Protein AF-A0A976CUI9-F1 (afdb_monomer_lite)

Sequence (75 aa):
MLQGTKGRYYIHATEDLTARVARHNTGMVHSTKRLGLPLVLVASREFPTIAEALTEERRLKRWKNPQKAMAYLQE

Secondary structure (DSSP, 8-state):
-EE-TTS-EE----S-HHHHHHHHHTS--HHHHTT-SSPEE------SSHHHHHHHHHHHHHT--HHHHHHHHH-

pLDDT: mean 94.38, std 3.08, range [76.62, 97.62]

Foldseek 3Di:
DKAAPQRDDDFDQDPDPPVVLVVLQVCPDPVSVVRHDDIDDQFADDDPDSVVSVVLSVVLVVVVDVVVNRVVRRD

Structure (mmCIF, N/CA/C/O backbone):
data_AF-A0A976CUI9-F1
#
_entry.id   AF-A0A976CUI9-F1
#
loop_
_atom_site.group_PDB
_atom_site.id
_atom_site.type_symbol
_atom_site.label_atom_id
_atom_site.label_alt_id
_atom_site.label_comp_id
_atom_site.label_asym_id
_atom_site.label_entity_id
_atom_site.label_seq_id
_atom_site.pdbx_PDB_ins_code
_atom_site.Cartn_x
_atom_site.Cartn_y
_atom_site.Cartn_z
_atom_site.occupancy
_atom_site.B_iso_or_equiv
_atom_site.auth_seq_id
_atom_site.auth_comp_id
_atom_site.auth_asym_id
_atom_site.auth_atom_id
_atom_site.pdbx_PDB_model_num
ATOM 1 N N . MET A 1 1 ? -3.356 -1.429 -0.871 1.00 95.31 1 MET A N 1
ATOM 2 C CA . MET A 1 1 ? -3.718 -1.588 0.554 1.00 95.31 1 MET A CA 1
ATOM 3 C C . MET A 1 1 ? -4.610 -2.804 0.698 1.00 95.31 1 MET A C 1
ATOM 5 O O . MET A 1 1 ? -5.609 -2.898 -0.004 1.0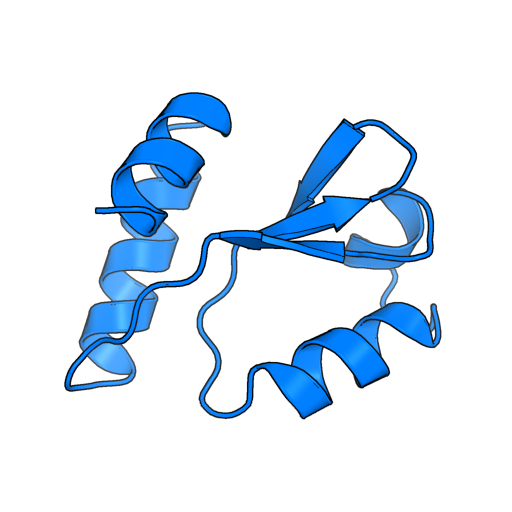0 95.31 1 MET A O 1
ATOM 9 N N . LEU A 1 2 ? -4.250 -3.719 1.595 1.00 95.75 2 LEU A N 1
ATOM 10 C CA . LEU A 1 2 ? -5.063 -4.888 1.923 1.00 95.75 2 LEU A CA 1
ATOM 11 C C . LEU A 1 2 ? -5.662 -4.743 3.320 1.00 95.75 2 LEU A C 1
ATOM 13 O O . LEU A 1 2 ? -4.998 -4.210 4.212 1.00 95.75 2 LEU A O 1
ATOM 17 N N . GLN A 1 3 ? -6.869 -5.255 3.520 1.00 96.38 3 GLN A N 1
ATOM 18 C CA . GLN A 1 3 ? -7.514 -5.350 4.825 1.00 96.38 3 GLN A CA 1
ATOM 19 C C . GLN A 1 3 ? -7.750 -6.819 5.166 1.00 96.38 3 GLN A C 1
ATOM 21 O O . GLN A 1 3 ? -8.218 -7.586 4.330 1.00 96.38 3 GLN A O 1
ATOM 26 N N . GLY A 1 4 ? -7.389 -7.214 6.385 1.00 95.31 4 GLY A N 1
ATOM 27 C CA . GLY A 1 4 ? -7.729 -8.532 6.914 1.00 95.31 4 GLY A CA 1
ATOM 28 C C . GLY A 1 4 ? -9.002 -8.512 7.750 1.00 95.31 4 GLY A C 1
ATOM 29 O O . GLY A 1 4 ? -9.474 -7.454 8.169 1.00 95.31 4 GLY A O 1
ATOM 30 N N . THR A 1 5 ? -9.520 -9.696 8.069 1.00 96.12 5 THR A N 1
ATOM 31 C CA . THR A 1 5 ? -10.781 -9.869 8.816 1.00 96.12 5 THR A CA 1
ATOM 32 C C . THR A 1 5 ? -10.761 -9.283 10.232 1.00 96.12 5 THR A C 1
ATOM 34 O O . THR A 1 5 ? -11.814 -9.033 10.806 1.00 96.12 5 THR A O 1
ATOM 37 N N . LYS A 1 6 ? -9.580 -8.983 10.795 1.00 94.00 6 LYS A N 1
ATOM 38 C CA . LYS A 1 6 ? -9.439 -8.299 12.097 1.00 94.00 6 LYS A CA 1
ATOM 39 C C . LYS A 1 6 ? -9.462 -6.767 11.997 1.00 94.00 6 LYS A C 1
ATOM 41 O O . LYS A 1 6 ? -9.024 -6.096 12.929 1.00 94.00 6 LYS A O 1
ATOM 46 N N . GLY A 1 7 ? -9.857 -6.203 10.854 1.00 92.25 7 GLY A N 1
ATOM 47 C CA . GLY A 1 7 ? -9.930 -4.752 10.634 1.00 92.25 7 GLY A CA 1
ATOM 48 C C . GLY A 1 7 ? -8.569 -4.050 10.549 1.00 92.25 7 GLY A C 1
ATOM 49 O O . GLY A 1 7 ? -8.495 -2.824 10.583 1.00 92.25 7 GLY A O 1
ATOM 50 N N . ARG A 1 8 ? -7.473 -4.812 10.443 1.00 93.06 8 ARG A N 1
ATOM 51 C CA . ARG A 1 8 ? -6.107 -4.286 10.324 1.00 93.06 8 ARG A CA 1
ATOM 52 C C . ARG A 1 8 ? -5.689 -4.194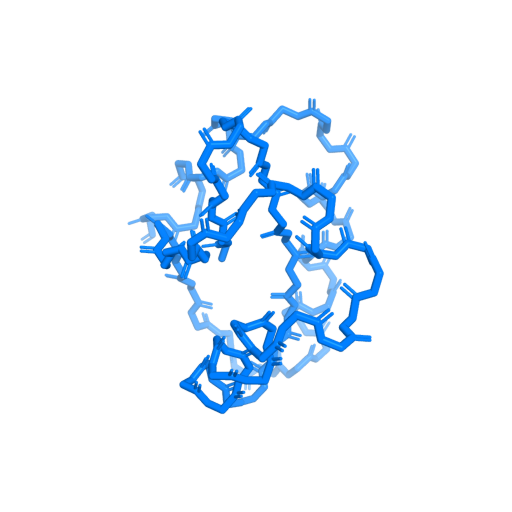 8.861 1.00 93.06 8 ARG A C 1
ATOM 54 O O . ARG A 1 8 ? -6.048 -5.046 8.051 1.00 93.06 8 ARG A O 1
ATOM 61 N N . TYR A 1 9 ? -4.853 -3.203 8.568 1.00 95.00 9 TYR A N 1
ATOM 62 C CA . TYR A 1 9 ? -4.438 -2.873 7.208 1.00 95.00 9 TYR A CA 1
ATOM 63 C C . TYR A 1 9 ? -2.973 -3.221 6.942 1.00 95.00 9 TYR A C 1
ATOM 65 O O . TYR A 1 9 ? -2.113 -3.113 7.821 1.00 95.00 9 TYR A O 1
ATOM 73 N N . TYR A 1 10 ? -2.694 -3.597 5.698 1.00 94.69 10 TYR A N 1
ATOM 74 C CA . TYR A 1 10 ? -1.363 -3.808 5.144 1.00 94.69 10 TYR A CA 1
ATOM 75 C C . TYR A 1 10 ? -1.154 -2.882 3.944 1.00 94.69 10 TYR A C 1
ATOM 77 O O . TYR A 1 10 ? -1.963 -2.842 3.015 1.00 94.69 10 TYR A O 1
ATOM 85 N N . ILE A 1 11 ? -0.059 -2.126 3.966 1.00 95.69 11 ILE A N 1
ATOM 86 C CA . ILE A 1 11 ? 0.313 -1.178 2.912 1.00 95.69 11 ILE A CA 1
ATOM 87 C C . ILE A 1 11 ? 1.675 -1.606 2.370 1.00 95.69 11 ILE A C 1
ATOM 89 O O . ILE A 1 11 ? 2.615 -1.767 3.155 1.00 95.69 11 ILE A O 1
ATOM 93 N N . HIS A 1 12 ? 1.758 -1.802 1.054 1.00 94.94 12 HIS A N 1
ATOM 94 C CA . HIS A 1 12 ? 2.984 -2.149 0.343 1.00 94.94 12 HIS A CA 1
ATOM 95 C C . HIS A 1 12 ? 2.898 -1.749 -1.134 1.00 94.94 12 HIS A C 1
ATOM 97 O O . HIS A 1 12 ? 1.803 -1.812 -1.700 1.00 94.94 12 HIS A O 1
ATOM 103 N N . ALA A 1 13 ? 4.027 -1.370 -1.734 1.00 96.56 13 ALA A N 1
ATOM 104 C CA . ALA A 1 13 ? 4.189 -1.237 -3.177 1.00 96.56 13 ALA A CA 1
ATOM 105 C C . ALA A 1 13 ? 4.519 -2.599 -3.812 1.00 96.56 13 ALA A C 1
ATOM 107 O O . ALA A 1 13 ? 5.207 -3.428 -3.219 1.00 96.56 13 ALA A O 1
ATOM 108 N N . THR A 1 14 ? 4.004 -2.863 -5.009 1.00 95.50 14 THR A N 1
ATOM 109 C CA . THR A 1 14 ? 4.224 -4.120 -5.737 1.00 95.50 14 THR A CA 1
ATOM 110 C C . THR A 1 14 ? 3.996 -3.876 -7.224 1.00 95.50 14 THR A C 1
ATOM 112 O O . THR A 1 14 ? 3.169 -3.039 -7.569 1.00 95.50 14 THR A O 1
ATOM 115 N N . GLU A 1 15 ? 4.706 -4.605 -8.081 1.00 94.88 15 GLU A N 1
ATOM 116 C CA . GLU A 1 15 ? 4.515 -4.547 -9.541 1.00 94.88 15 GLU A CA 1
ATOM 117 C C . GLU A 1 15 ? 3.335 -5.419 -9.990 1.00 94.88 15 GLU A C 1
ATOM 119 O O . GLU A 1 15 ? 2.623 -5.073 -10.922 1.00 94.88 15 GLU A O 1
ATOM 124 N N . ASP A 1 16 ? 3.080 -6.520 -9.274 1.00 94.75 16 ASP A N 1
ATOM 125 C CA . ASP A 1 16 ? 1.918 -7.383 -9.488 1.00 94.75 16 ASP A CA 1
ATOM 126 C C . ASP A 1 16 ? 1.060 -7.422 -8.219 1.00 94.75 16 ASP A C 1
ATOM 128 O O . ASP A 1 16 ? 1.463 -7.951 -7.172 1.00 94.75 16 ASP A O 1
ATOM 132 N N . LEU A 1 17 ? -0.121 -6.810 -8.300 1.00 92.88 17 LEU A N 1
ATOM 133 C CA . LEU A 1 17 ? -1.077 -6.736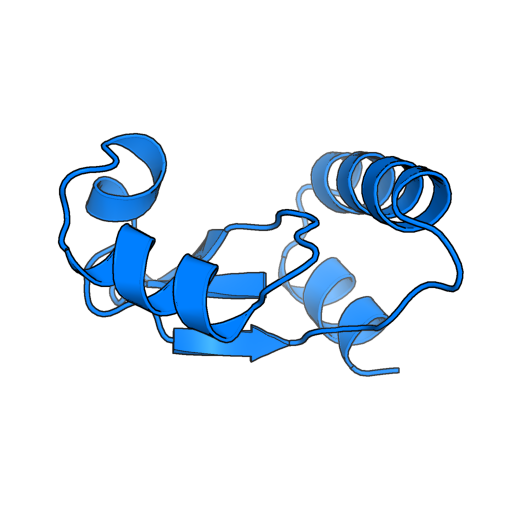 -7.199 1.00 92.88 17 LEU A CA 1
ATOM 134 C C . LEU A 1 17 ? -1.797 -8.071 -6.976 1.00 92.88 17 LEU A C 1
ATOM 136 O O . LEU A 1 17 ? -2.007 -8.477 -5.831 1.00 92.88 17 LEU A O 1
ATOM 140 N N . THR A 1 18 ? -2.129 -8.777 -8.053 1.00 92.88 18 THR A N 1
ATOM 141 C CA . THR A 1 18 ? -2.883 -10.033 -8.021 1.00 92.88 18 THR A CA 1
ATOM 142 C C . THR A 1 18 ? -2.045 -11.143 -7.399 1.00 92.88 18 THR A C 1
ATOM 144 O O . THR A 1 18 ? -2.476 -11.781 -6.431 1.00 92.88 18 THR A O 1
ATOM 147 N N . ALA A 1 19 ? -0.807 -11.321 -7.867 1.00 93.81 19 ALA A N 1
ATOM 148 C CA . ALA A 1 19 ? 0.125 -12.292 -7.302 1.00 93.81 19 ALA A CA 1
ATOM 149 C C . ALA A 1 19 ? 0.433 -11.987 -5.829 1.00 93.81 19 ALA A C 1
ATOM 151 O O . ALA A 1 19 ? 0.538 -12.898 -5.001 1.00 93.81 19 ALA A O 1
ATOM 152 N N . ARG A 1 20 ? 0.524 -10.699 -5.466 1.00 93.94 20 ARG A N 1
ATOM 153 C CA . ARG A 1 20 ? 0.731 -10.261 -4.080 1.00 93.94 20 ARG A CA 1
ATOM 154 C C . ARG A 1 20 ? -0.428 -10.675 -3.176 1.00 93.94 20 ARG A C 1
ATOM 156 O O . ARG A 1 20 ? -0.179 -11.241 -2.108 1.00 93.94 20 ARG A O 1
ATOM 163 N N . VAL A 1 21 ? -1.671 -10.414 -3.584 1.00 93.44 21 VAL A N 1
ATOM 164 C CA . VAL A 1 21 ? -2.873 -10.803 -2.827 1.00 93.44 21 VAL A CA 1
ATOM 165 C C . VAL A 1 21 ? -2.940 -12.320 -2.679 1.00 93.44 21 VAL A C 1
ATOM 167 O O . VAL A 1 21 ? -3.064 -12.813 -1.556 1.00 93.44 21 VAL A O 1
ATOM 170 N N . ALA A 1 22 ? -2.767 -13.060 -3.778 1.00 94.12 22 ALA A N 1
ATOM 171 C CA . ALA A 1 22 ? -2.774 -14.520 -3.773 1.00 94.12 22 ALA A CA 1
ATOM 172 C C . ALA A 1 22 ? -1.724 -15.082 -2.802 1.00 94.12 22 ALA A C 1
ATOM 174 O O . ALA A 1 22 ? -2.054 -15.865 -1.909 1.00 94.12 22 ALA A O 1
ATOM 175 N N . ARG A 1 23 ? -0.475 -14.602 -2.890 1.00 93.00 23 ARG A N 1
ATOM 176 C CA . ARG A 1 23 ? 0.616 -15.019 -2.000 1.00 93.00 23 ARG A CA 1
ATOM 177 C C . ARG A 1 23 ? 0.302 -14.747 -0.535 1.00 93.00 23 ARG A C 1
ATOM 179 O O . ARG A 1 23 ? 0.555 -15.612 0.299 1.00 93.00 23 ARG A O 1
ATOM 186 N N . HIS A 1 24 ? -0.222 -13.575 -0.187 1.00 94.25 24 HIS A N 1
ATOM 187 C CA . HIS A 1 24 ? -0.538 -13.288 1.212 1.00 94.25 24 HIS A CA 1
ATOM 188 C C . HIS A 1 24 ? -1.728 -14.101 1.735 1.00 94.25 24 HIS A C 1
ATOM 190 O O . HIS A 1 24 ? -1.723 -14.472 2.912 1.00 94.25 24 HIS A O 1
ATOM 196 N N . ASN A 1 25 ? -2.683 -14.442 0.867 1.00 93.38 25 ASN A N 1
ATOM 197 C CA . ASN A 1 25 ? -3.825 -15.291 1.203 1.00 93.38 25 ASN A CA 1
ATOM 198 C C . ASN A 1 25 ? -3.467 -16.765 1.421 1.00 93.38 25 ASN A C 1
ATOM 200 O O . ASN A 1 25 ? -4.216 -17.459 2.099 1.00 93.38 25 ASN A O 1
ATOM 204 N N . THR A 1 26 ? -2.285 -17.222 0.994 1.00 93.56 26 THR A N 1
ATOM 205 C CA . THR A 1 26 ? -1.764 -18.550 1.388 1.00 93.56 26 THR A CA 1
ATOM 206 C C . THR A 1 26 ? -1.511 -18.685 2.895 1.00 93.56 26 THR A C 1
ATOM 208 O O . THR A 1 26 ? -1.332 -19.787 3.403 1.00 93.56 26 THR A O 1
ATOM 211 N N . GLY A 1 27 ? -1.420 -17.568 3.627 1.00 90.38 27 GLY A N 1
ATOM 212 C CA . GLY A 1 27 ? -1.120 -17.568 5.058 1.00 90.38 27 GLY A CA 1
ATOM 213 C C . GLY A 1 27 ? 0.326 -17.917 5.422 1.00 90.38 27 GLY A C 1
ATOM 214 O O . GLY A 1 27 ? 0.641 -17.986 6.609 1.00 90.38 27 GLY A O 1
ATOM 215 N N . MET A 1 28 ? 1.223 -18.068 4.442 1.00 90.62 28 MET A N 1
ATOM 216 C CA . MET A 1 28 ? 2.647 -18.345 4.682 1.00 90.62 28 MET A CA 1
ATOM 217 C C . MET A 1 28 ? 3.425 -17.126 5.206 1.00 90.62 28 MET A C 1
ATOM 219 O O . MET A 1 28 ? 4.501 -17.264 5.782 1.00 90.62 28 MET A O 1
ATOM 223 N N . VAL A 1 29 ? 2.893 -15.912 5.032 1.00 90.38 29 VAL A N 1
ATOM 224 C CA . VAL A 1 29 ? 3.563 -14.672 5.448 1.00 90.38 29 VAL A CA 1
ATOM 225 C C . VAL A 1 29 ? 3.056 -14.228 6.820 1.00 90.38 29 VAL A C 1
ATOM 227 O O . VAL A 1 29 ? 1.925 -13.762 6.961 1.00 90.38 29 VAL A O 1
ATOM 230 N N . HIS A 1 30 ? 3.907 -14.326 7.846 1.00 88.00 30 HIS A N 1
ATOM 231 C CA . HIS A 1 30 ? 3.528 -14.070 9.243 1.00 88.00 30 HIS A CA 1
ATOM 232 C C . HIS A 1 30 ? 2.950 -12.660 9.475 1.00 88.00 30 HIS A C 1
ATOM 234 O O . HIS A 1 30 ? 1.950 -12.490 10.180 1.00 88.00 30 HIS A O 1
ATOM 240 N N . SER A 1 31 ? 3.548 -11.640 8.848 1.00 86.50 31 SER A N 1
ATOM 241 C CA . SER A 1 31 ? 3.155 -10.237 9.020 1.00 86.50 31 SER A CA 1
ATOM 242 C C . SER A 1 31 ? 1.736 -9.943 8.543 1.00 86.50 31 SER A C 1
ATOM 244 O O . SER A 1 31 ? 1.103 -9.059 9.121 1.00 86.50 31 SER A O 1
ATOM 246 N N . THR A 1 32 ? 1.239 -10.686 7.551 1.00 88.50 32 THR A N 1
ATOM 247 C CA . THR A 1 32 ? -0.114 -10.555 7.003 1.00 88.50 32 THR A CA 1
ATOM 248 C C . THR A 1 32 ? -1.079 -11.605 7.540 1.00 88.50 32 THR A C 1
ATOM 250 O O . THR A 1 32 ? -2.247 -11.294 7.736 1.00 88.50 32 THR A O 1
ATOM 253 N N . LYS A 1 33 ? -0.605 -12.806 7.901 1.00 90.62 33 LYS A N 1
ATOM 254 C CA . LYS A 1 33 ? -1.425 -13.842 8.556 1.00 90.62 33 LYS A CA 1
ATOM 255 C C . LYS A 1 33 ? -2.110 -13.307 9.817 1.00 90.62 33 LYS A C 1
ATOM 257 O O . LYS A 1 33 ? -3.292 -13.540 10.050 1.00 90.62 33 LYS A O 1
ATOM 262 N N . ARG A 1 34 ? -1.384 -12.526 10.623 1.00 92.25 34 ARG A N 1
ATOM 263 C CA . ARG A 1 34 ? -1.901 -11.933 11.870 1.00 92.25 34 ARG A CA 1
ATOM 264 C C . ARG A 1 34 ? -2.992 -10.866 11.674 1.00 92.25 34 ARG A C 1
ATOM 266 O O . ARG A 1 34 ? -3.601 -10.468 12.665 1.00 92.25 34 ARG A O 1
ATOM 273 N N . LEU A 1 35 ? -3.229 -10.387 10.447 1.00 92.19 35 LEU A N 1
ATOM 274 C CA . LEU A 1 35 ? -4.312 -9.438 10.134 1.00 92.19 35 LEU A CA 1
ATOM 275 C C . LEU A 1 35 ? -5.674 -10.140 10.014 1.00 92.19 35 LEU A C 1
ATOM 277 O O . LEU A 1 35 ? -6.695 -9.460 10.010 1.00 92.19 35 LEU A O 1
ATOM 281 N N . GLY A 1 36 ? -5.687 -11.476 9.981 1.00 93.38 36 GLY A N 1
ATOM 282 C CA . GLY A 1 36 ? -6.877 -12.266 9.689 1.00 93.38 36 GLY A CA 1
ATOM 283 C C . GLY A 1 36 ? -7.042 -12.451 8.184 1.00 93.38 36 GLY A C 1
ATOM 284 O O . GLY A 1 36 ? -7.006 -11.482 7.432 1.00 93.38 36 GLY A O 1
ATOM 285 N N . LEU A 1 37 ? -7.173 -13.704 7.757 1.00 92.44 37 LEU A N 1
ATOM 286 C CA . LEU A 1 37 ? -7.404 -14.076 6.362 1.00 92.44 37 LEU A CA 1
ATOM 287 C C . LEU A 1 37 ? -8.913 -14.287 6.126 1.00 92.44 37 LEU A C 1
ATOM 289 O O . LEU A 1 37 ? -9.613 -14.617 7.088 1.00 92.44 37 LEU A O 1
ATOM 293 N N . PRO A 1 38 ? -9.409 -14.134 4.885 1.00 94.19 38 PRO A N 1
ATOM 294 C CA . PRO A 1 38 ? -8.682 -13.657 3.707 1.00 94.19 38 PRO A CA 1
ATOM 295 C C . PRO A 1 38 ? -8.362 -12.158 3.795 1.00 94.19 38 PRO A C 1
ATOM 297 O O . PRO A 1 38 ? -9.051 -11.391 4.464 1.00 94.19 38 PRO A O 1
ATOM 300 N N . LEU A 1 39 ? -7.295 -11.747 3.118 1.00 95.38 39 LEU A N 1
ATOM 301 C CA . LEU A 1 39 ? -7.005 -10.351 2.836 1.00 95.38 39 LEU A CA 1
ATOM 302 C C . LEU A 1 39 ? -7.739 -9.931 1.571 1.00 95.38 39 LEU A C 1
ATOM 304 O O . LEU A 1 39 ? -7.613 -10.576 0.526 1.00 95.38 39 LEU A O 1
ATOM 308 N N . VAL A 1 40 ? -8.437 -8.808 1.671 1.00 95.38 40 VAL A N 1
ATOM 309 C CA . VAL A 1 40 ? -9.140 -8.172 0.560 1.00 95.38 40 VAL A CA 1
ATOM 310 C C . VAL A 1 40 ? -8.412 -6.902 0.141 1.00 95.38 40 VAL A C 1
ATOM 312 O O . VAL A 1 40 ? -7.862 -6.179 0.977 1.00 95.38 40 VAL A O 1
ATOM 315 N N . LEU A 1 41 ? -8.374 -6.638 -1.163 1.00 95.69 41 LEU A N 1
ATOM 316 C CA . LEU A 1 41 ? -7.885 -5.374 -1.699 1.00 95.69 41 LEU A CA 1
ATOM 317 C C . LEU A 1 41 ? -8.932 -4.287 -1.433 1.00 95.69 41 LEU A C 1
ATOM 319 O O . LEU A 1 41 ? -10.067 -4.428 -1.870 1.00 95.69 41 LEU A O 1
ATOM 323 N N . VAL A 1 42 ? -8.549 -3.221 -0.724 1.00 95.75 42 VAL A N 1
ATOM 324 C CA . VAL A 1 42 ? -9.473 -2.123 -0.361 1.00 95.75 42 VAL A CA 1
ATOM 325 C C . VAL A 1 42 ? -9.138 -0.785 -1.019 1.00 95.75 42 VAL A C 1
ATOM 327 O O . VAL A 1 42 ? -10.014 0.056 -1.169 1.00 95.75 42 VAL A O 1
ATOM 330 N N . ALA A 1 43 ? -7.881 -0.580 -1.417 1.00 96.00 43 ALA A N 1
ATOM 331 C CA . ALA A 1 43 ? -7.445 0.596 -2.170 1.00 96.00 43 ALA A CA 1
ATOM 332 C C . ALA A 1 43 ? -6.128 0.305 -2.898 1.00 96.00 43 ALA A C 1
ATOM 334 O O . ALA A 1 43 ? -5.287 -0.439 -2.379 1.00 96.00 43 ALA A O 1
ATOM 335 N N . SER A 1 44 ? -5.905 0.915 -4.055 1.00 95.75 44 SER A N 1
ATOM 336 C CA . SER A 1 44 ? -4.666 0.806 -4.831 1.00 95.75 44 SER A CA 1
ATOM 337 C C . SER A 1 44 ? -4.515 2.009 -5.740 1.00 95.75 44 SER A C 1
ATOM 339 O O . SER A 1 44 ? -5.500 2.469 -6.302 1.00 95.75 44 SER A O 1
ATOM 341 N N . ARG A 1 45 ? -3.270 2.437 -5.932 1.00 95.81 45 ARG A N 1
ATOM 342 C CA . ARG A 1 45 ? -2.907 3.520 -6.835 1.00 95.81 45 ARG A CA 1
ATOM 343 C C . ARG A 1 45 ? -1.677 3.115 -7.628 1.00 95.81 45 ARG A C 1
ATOM 345 O O . ARG A 1 45 ? -0.759 2.516 -7.062 1.00 95.81 45 ARG A O 1
ATOM 352 N N . GLU A 1 46 ? -1.687 3.428 -8.913 1.00 95.50 46 GLU A N 1
ATOM 353 C CA . GLU A 1 46 ? -0.555 3.206 -9.804 1.00 95.50 46 GLU A CA 1
ATOM 354 C C . GLU A 1 46 ? 0.407 4.391 -9.745 1.00 95.50 46 GLU A C 1
ATOM 356 O O . GLU A 1 46 ? 0.005 5.540 -9.546 1.00 95.50 46 GLU A O 1
ATOM 361 N N . PHE A 1 47 ? 1.691 4.093 -9.906 1.00 95.19 47 PHE A N 1
ATOM 362 C CA . PHE A 1 47 ? 2.755 5.085 -9.965 1.00 95.19 47 PHE A CA 1
ATOM 363 C C . PHE A 1 47 ? 3.618 4.809 -11.197 1.00 95.19 47 PHE A C 1
ATOM 365 O O . PHE A 1 47 ? 3.822 3.636 -11.520 1.00 95.19 47 PHE A O 1
ATOM 372 N N . PRO A 1 48 ? 4.154 5.850 -11.860 1.00 95.50 48 PRO A N 1
ATOM 373 C CA . PRO A 1 48 ? 5.016 5.684 -13.030 1.00 95.50 48 PRO A CA 1
ATOM 374 C C . PRO A 1 48 ? 6.236 4.799 -12.770 1.00 95.50 48 PRO A C 1
ATOM 376 O O . PRO A 1 48 ? 6.700 4.097 -13.666 1.00 95.50 48 PRO A O 1
ATOM 379 N N . THR A 1 49 ? 6.763 4.822 -11.542 1.00 96.50 49 THR A N 1
ATOM 380 C CA . THR A 1 49 ? 7.921 4.013 -11.154 1.00 96.50 49 THR A CA 1
ATOM 381 C C . THR A 1 49 ? 7.734 3.308 -9.812 1.00 96.50 49 THR A C 1
ATOM 383 O O . THR A 1 49 ? 7.077 3.803 -8.891 1.00 96.50 49 THR A O 1
ATOM 386 N N . ILE A 1 50 ? 8.417 2.169 -9.643 1.00 95.62 50 ILE A N 1
ATOM 387 C CA . ILE A 1 50 ? 8.478 1.474 -8.349 1.00 95.62 50 ILE A CA 1
ATOM 388 C C . ILE A 1 50 ? 9.134 2.343 -7.259 1.00 95.62 50 ILE A C 1
ATOM 390 O O . ILE A 1 50 ? 8.776 2.251 -6.086 1.00 95.62 50 ILE A O 1
ATOM 394 N N . ALA A 1 51 ? 10.065 3.227 -7.633 1.00 96.94 51 ALA A N 1
ATOM 395 C CA . ALA A 1 51 ? 10.741 4.135 -6.709 1.00 96.94 51 ALA A CA 1
ATOM 396 C C . ALA A 1 51 ? 9.779 5.175 -6.106 1.00 96.94 51 ALA A C 1
ATOM 398 O O . ALA A 1 51 ? 9.821 5.428 -4.896 1.00 96.94 51 ALA A O 1
ATOM 399 N N . GLU A 1 52 ? 8.883 5.734 -6.921 1.00 96.94 52 GLU A N 1
ATOM 400 C CA . GLU A 1 52 ? 7.806 6.615 -6.457 1.00 96.94 52 GLU A CA 1
ATOM 401 C C . GLU A 1 52 ? 6.829 5.850 -5.565 1.00 96.94 52 GLU A C 1
ATOM 403 O O . GLU A 1 52 ? 6.563 6.289 -4.446 1.00 96.94 52 GLU A O 1
ATOM 408 N N . ALA A 1 53 ? 6.395 4.656 -5.983 1.00 97.19 53 ALA A N 1
ATOM 409 C CA . ALA A 1 53 ? 5.502 3.818 -5.183 1.00 97.19 53 ALA A CA 1
ATOM 410 C C . ALA A 1 53 ? 6.087 3.494 -3.794 1.00 97.19 53 ALA A C 1
ATOM 412 O O . ALA A 1 53 ? 5.384 3.557 -2.786 1.00 97.19 53 ALA A O 1
ATOM 413 N N . LEU A 1 54 ? 7.388 3.191 -3.710 1.00 97.25 54 LEU A N 1
ATOM 414 C CA . LEU A 1 54 ? 8.087 2.944 -2.443 1.00 97.25 54 LEU A CA 1
ATOM 415 C C . LEU A 1 54 ? 8.227 4.213 -1.592 1.00 97.25 54 LEU A C 1
ATOM 417 O O . LEU A 1 54 ? 8.174 4.151 -0.360 1.00 97.25 54 LEU A O 1
ATOM 421 N N . THR A 1 55 ? 8.435 5.369 -2.221 1.00 97.62 55 THR A N 1
ATOM 422 C CA . THR A 1 55 ? 8.485 6.664 -1.527 1.00 97.62 55 THR A CA 1
ATOM 423 C C . THR A 1 55 ? 7.134 6.982 -0.898 1.00 97.62 55 THR A C 1
ATOM 425 O O . THR A 1 55 ? 7.061 7.303 0.294 1.00 97.62 55 THR A O 1
ATOM 428 N N . GLU A 1 56 ? 6.065 6.768 -1.655 1.00 97.25 56 GLU A N 1
ATOM 429 C CA . GLU A 1 56 ? 4.692 6.921 -1.198 1.00 97.25 56 GLU A CA 1
ATOM 430 C C . GLU A 1 56 ? 4.327 5.904 -0.117 1.00 97.25 56 GLU A C 1
ATOM 432 O O . GLU A 1 56 ? 3.826 6.283 0.939 1.00 97.25 56 GLU A O 1
ATOM 437 N N . GLU A 1 57 ? 4.693 4.631 -0.270 1.00 97.06 57 GLU A N 1
ATOM 438 C CA . GLU A 1 57 ? 4.506 3.612 0.767 1.00 97.06 57 GLU A CA 1
ATOM 439 C C . GLU A 1 57 ? 5.113 4.050 2.110 1.00 97.06 57 GLU A C 1
ATOM 441 O O . GLU A 1 57 ? 4.463 3.942 3.158 1.00 97.06 57 GLU A O 1
ATOM 446 N N . ARG A 1 58 ? 6.352 4.563 2.103 1.00 97.50 58 ARG A N 1
ATOM 447 C CA . ARG A 1 58 ? 7.011 5.067 3.320 1.00 97.50 58 ARG A CA 1
ATOM 448 C C . ARG A 1 58 ? 6.254 6.258 3.906 1.00 97.50 58 ARG A C 1
ATOM 450 O O . ARG A 1 58 ? 6.086 6.315 5.127 1.00 97.50 58 ARG A O 1
ATOM 457 N N . ARG A 1 59 ? 5.785 7.186 3.067 1.00 97.50 59 ARG A N 1
ATOM 458 C CA . ARG A 1 59 ? 4.993 8.353 3.485 1.00 97.50 59 ARG A CA 1
ATOM 459 C C . ARG A 1 59 ? 3.682 7.930 4.151 1.00 97.50 59 ARG A C 1
ATOM 461 O O . ARG A 1 59 ? 3.408 8.351 5.273 1.00 97.50 59 ARG A O 1
ATOM 468 N N . LEU A 1 60 ? 2.936 7.023 3.526 1.00 96.94 60 LEU A N 1
ATOM 469 C CA . LEU A 1 60 ? 1.667 6.500 4.038 1.00 96.94 60 LEU A CA 1
ATOM 470 C C . LEU A 1 60 ? 1.843 5.728 5.348 1.00 96.94 60 LEU A C 1
ATOM 472 O O . LEU A 1 60 ? 1.078 5.915 6.295 1.00 96.94 60 LEU A O 1
ATOM 476 N N . LYS A 1 61 ? 2.895 4.907 5.459 1.00 94.75 61 LYS A N 1
ATOM 477 C CA . LYS A 1 61 ? 3.225 4.198 6.706 1.00 94.75 61 LYS A CA 1
ATOM 478 C C . LYS A 1 61 ? 3.540 5.151 7.861 1.00 94.75 61 LYS A C 1
ATOM 480 O O . LYS A 1 61 ? 3.207 4.839 9.005 1.00 94.75 61 LYS A O 1
ATOM 485 N N . ARG A 1 62 ? 4.145 6.3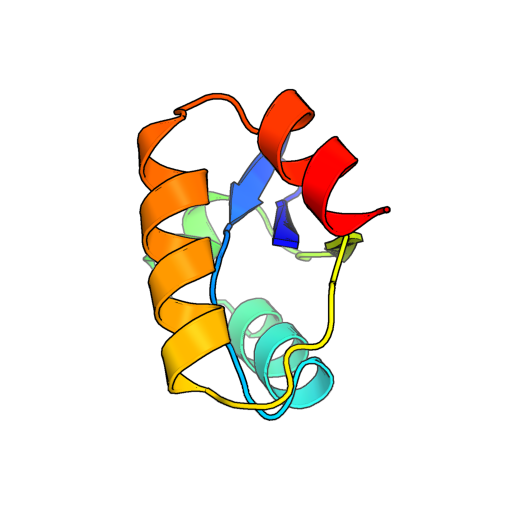13 7.586 1.00 97.12 62 ARG A N 1
ATOM 486 C CA . ARG A 1 62 ? 4.445 7.337 8.605 1.00 97.12 62 ARG A CA 1
ATOM 487 C C . ARG A 1 62 ?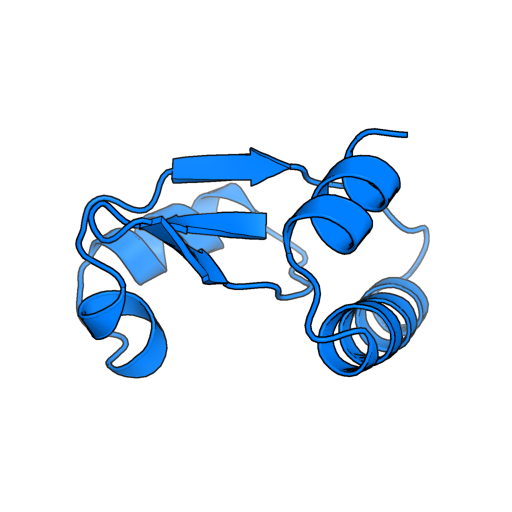 3.201 8.027 9.150 1.00 97.12 62 ARG A C 1
ATOM 489 O O . ARG A 1 62 ? 3.224 8.437 10.305 1.00 97.12 62 ARG A O 1
ATOM 496 N N . TRP A 1 63 ? 2.119 8.120 8.377 1.00 96.12 63 TRP A N 1
ATOM 497 C CA . TRP A 1 63 ? 0.881 8.749 8.847 1.00 96.12 63 TRP A CA 1
ATOM 498 C C . TRP A 1 63 ? 0.242 8.008 10.021 1.00 96.12 63 TRP A C 1
ATOM 500 O O . TRP A 1 63 ? -0.518 8.621 10.763 1.00 96.12 63 TRP A O 1
ATOM 510 N N . LYS A 1 64 ? 0.516 6.700 10.184 1.00 92.88 64 LYS A N 1
ATOM 511 C CA . LYS A 1 64 ? -0.098 5.831 11.210 1.00 92.88 64 LYS A CA 1
ATOM 512 C C . LYS A 1 64 ? -1.637 5.929 11.258 1.00 92.88 64 LYS A C 1
ATOM 514 O O . LYS A 1 64 ? -2.251 5.545 12.247 1.00 92.88 64 LYS A O 1
ATOM 519 N N . ASN A 1 65 ? -2.253 6.400 10.173 1.00 95.94 65 ASN A N 1
ATOM 520 C CA . ASN A 1 65 ? -3.686 6.591 10.015 1.00 95.94 65 ASN A CA 1
ATOM 521 C C . ASN A 1 65 ? -4.127 5.868 8.730 1.00 95.94 65 ASN A C 1
ATOM 523 O O . ASN A 1 65 ? -3.934 6.398 7.631 1.00 95.94 65 ASN A O 1
ATOM 527 N N . PRO A 1 66 ? -4.684 4.649 8.851 1.00 94.25 66 PRO A N 1
ATOM 528 C CA . PRO A 1 66 ? -5.104 3.864 7.698 1.00 94.25 66 PRO A CA 1
ATOM 529 C C . PRO A 1 66 ? -6.212 4.522 6.878 1.00 94.25 66 PRO A C 1
ATOM 531 O O . PRO A 1 66 ? -6.185 4.403 5.664 1.00 94.25 66 PRO A O 1
ATOM 534 N N . GLN A 1 67 ? -7.146 5.244 7.502 1.00 95.25 67 GLN A N 1
ATOM 535 C CA . GLN A 1 67 ? -8.246 5.899 6.785 1.00 95.25 67 GLN A CA 1
ATOM 536 C C . GLN A 1 67 ? -7.722 7.010 5.876 1.00 95.25 67 GLN A C 1
ATOM 538 O O . GLN A 1 67 ? -8.068 7.059 4.701 1.00 95.25 67 GLN A O 1
ATOM 543 N N . LYS A 1 68 ? -6.808 7.841 6.392 1.00 96.69 68 LYS A N 1
ATOM 544 C CA . LYS A 1 68 ? -6.140 8.873 5.590 1.00 96.69 68 LYS A CA 1
ATOM 545 C C . LYS A 1 68 ? -5.346 8.259 4.433 1.00 96.69 68 LYS A C 1
ATOM 547 O O . LYS A 1 68 ? -5.392 8.762 3.317 1.00 96.69 68 LYS A O 1
ATOM 552 N N . ALA A 1 69 ? -4.618 7.172 4.696 1.00 96.94 69 ALA A N 1
ATOM 553 C CA . ALA A 1 69 ? -3.856 6.481 3.659 1.00 96.94 69 ALA A CA 1
ATOM 554 C C . ALA A 1 69 ? -4.756 5.820 2.606 1.00 96.94 69 ALA A C 1
ATOM 556 O O . ALA A 1 69 ? -4.408 5.814 1.432 1.00 96.94 69 ALA A O 1
ATOM 557 N N . MET A 1 70 ? -5.897 5.271 3.021 1.00 96.38 70 MET A N 1
ATOM 558 C CA . MET A 1 70 ? -6.889 4.674 2.132 1.00 96.38 70 MET A CA 1
ATOM 559 C C . MET A 1 70 ? -7.501 5.728 1.212 1.00 96.38 70 MET A C 1
ATOM 561 O O . MET A 1 70 ? -7.485 5.517 0.007 1.00 96.38 70 MET A O 1
ATOM 565 N N . ALA A 1 71 ? -7.929 6.871 1.760 1.00 96.19 71 ALA A N 1
ATOM 566 C CA . ALA A 1 71 ? -8.470 7.982 0.979 1.00 96.19 71 ALA A CA 1
ATOM 567 C C . ALA A 1 71 ? -7.478 8.452 -0.100 1.00 96.19 71 ALA A C 1
ATOM 569 O O . ALA A 1 71 ? -7.821 8.488 -1.272 1.00 96.19 71 ALA A O 1
ATOM 570 N N . TYR A 1 72 ? -6.211 8.673 0.269 1.00 96.69 72 TYR A N 1
ATOM 571 C CA . TYR A 1 72 ? -5.163 9.060 -0.686 1.00 96.69 72 TYR A CA 1
ATOM 572 C C . TYR A 1 72 ? -4.931 8.036 -1.815 1.00 96.69 72 TYR A C 1
ATOM 574 O O . TYR A 1 72 ? -4.546 8.394 -2.925 1.00 96.69 72 TYR A O 1
ATOM 582 N N . LEU A 1 73 ? -5.109 6.746 -1.522 1.00 95.25 73 LEU A N 1
ATOM 583 C CA . LEU A 1 73 ? -4.946 5.669 -2.500 1.00 95.25 73 LEU A CA 1
ATOM 584 C C . LEU A 1 73 ? -6.195 5.439 -3.364 1.00 95.25 73 LEU A C 1
ATOM 586 O O . LEU A 1 73 ? -6.121 4.617 -4.270 1.00 95.25 73 LEU A O 1
ATOM 590 N N . GLN A 1 74 ? -7.328 6.071 -3.048 1.00 92.12 74 GLN A N 1
ATOM 591 C CA . GLN A 1 74 ? -8.570 6.003 -3.828 1.00 92.12 74 GLN A CA 1
ATOM 592 C C . GLN A 1 74 ? -8.756 7.215 -4.754 1.00 92.12 74 GLN A C 1
ATOM 594 O O . GLN A 1 74 ? -9.584 7.148 -5.659 1.00 92.12 74 GLN A O 1
ATOM 599 N N . GLU A 1 75 ? -8.000 8.290 -4.519 1.00 76.62 75 GLU A N 1
ATOM 600 C CA . GLU A 1 75 ? -7.841 9.451 -5.408 1.00 76.62 75 GLU A CA 1
ATOM 601 C C . G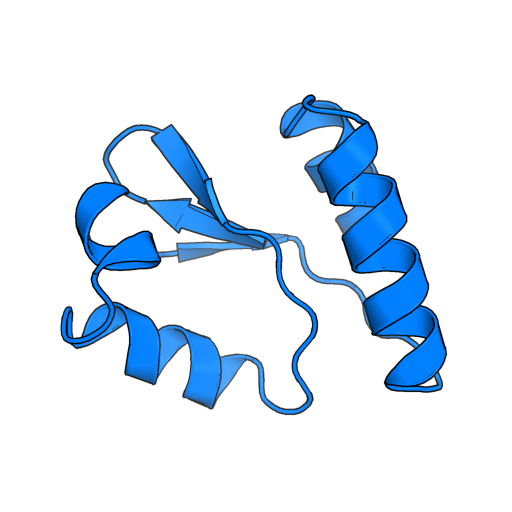LU A 1 75 ? -6.886 9.156 -6.570 1.00 76.62 75 GLU A C 1
ATOM 603 O O . GLU A 1 75 ? -7.211 9.567 -7.703 1.00 76.62 75 GLU A O 1
#

Radius of gyration: 11.86 Å; chains: 1; bounding box: 22×28×25 Å